Protein AF-A0A7S2IGI2-F1 (afdb_monomer_lite)

Radius of gyration: 16.01 Å; chains: 1; bounding box: 35×26×43 Å

Structure (mmCIF, N/CA/C/O backbone):
data_AF-A0A7S2IGI2-F1
#
_entry.id   AF-A0A7S2IGI2-F1
#
loop_
_atom_site.group_PDB
_atom_site.id
_atom_site.type_symbol
_atom_site.label_atom_id
_atom_site.label_alt_id
_atom_site.label_comp_id
_atom_site.label_asym_id
_atom_site.label_entity_id
_atom_site.label_seq_id
_atom_site.pdbx_PDB_ins_code
_atom_site.Cartn_x
_atom_site.Cartn_y
_atom_site.Cartn_z
_atom_site.occupancy
_atom_site.B_iso_or_equiv
_atom_site.auth_seq_id
_atom_site.auth_comp_id
_atom_site.auth_asym_id
_atom_site.auth_atom_id
_atom_site.pdbx_PDB_model_num
ATOM 1 N N . CYS A 1 1 ? -18.908 9.517 -22.467 1.00 37.19 1 CYS A N 1
ATOM 2 C CA . CYS A 1 1 ? -19.079 8.882 -21.148 1.00 37.19 1 CYS A CA 1
ATOM 3 C C . CYS A 1 1 ? -18.227 9.634 -20.142 1.00 37.19 1 CYS A C 1
ATOM 5 O O . CYS A 1 1 ? -17.018 9.686 -20.306 1.00 37.19 1 CYS A O 1
ATOM 7 N N . THR A 1 2 ? -18.853 10.308 -19.184 1.00 46.19 2 THR A N 1
ATOM 8 C CA . THR A 1 2 ? -18.169 11.017 -18.097 1.00 46.19 2 THR A CA 1
ATOM 9 C C . THR A 1 2 ? -17.830 10.018 -16.997 1.00 46.19 2 THR A C 1
ATOM 11 O O . THR A 1 2 ? -18.761 9.510 -16.374 1.00 46.19 2 THR A O 1
ATOM 14 N N . CYS A 1 3 ? -16.549 9.745 -16.732 1.00 46.88 3 CYS A N 1
ATOM 15 C CA . CYS A 1 3 ? -16.186 9.108 -15.468 1.00 46.88 3 CYS A CA 1
ATOM 16 C C . CYS A 1 3 ? -15.946 10.215 -14.443 1.00 46.88 3 CYS A C 1
ATOM 18 O O . CYS A 1 3 ? -14.990 10.982 -14.517 1.00 46.88 3 CYS A O 1
ATOM 20 N N . LYS A 1 4 ? -16.951 10.368 -13.588 1.00 45.16 4 LYS A N 1
ATOM 21 C CA . LYS A 1 4 ? -17.087 11.377 -12.551 1.00 45.16 4 LYS A CA 1
ATOM 22 C C . LYS A 1 4 ? -16.058 11.070 -11.467 1.00 45.16 4 LYS A C 1
ATOM 24 O O . LYS A 1 4 ? -16.166 10.051 -10.795 1.00 45.16 4 LYS A O 1
ATOM 29 N N . THR A 1 5 ? -15.077 11.948 -11.310 1.00 47.25 5 THR A N 1
ATOM 30 C CA . THR A 1 5 ? -14.149 11.954 -10.178 1.00 47.25 5 THR A CA 1
ATOM 31 C C . THR A 1 5 ? -14.948 12.212 -8.901 1.00 47.25 5 THR A C 1
ATOM 33 O O . THR A 1 5 ? -15.250 13.352 -8.562 1.00 47.25 5 THR A O 1
ATOM 36 N N . ALA A 1 6 ? -15.389 11.141 -8.252 1.00 52.03 6 ALA A N 1
ATOM 37 C CA . ALA A 1 6 ? -15.975 11.148 -6.920 1.00 52.03 6 ALA A CA 1
ATOM 38 C C . ALA A 1 6 ? -15.889 9.724 -6.355 1.00 52.03 6 ALA A C 1
ATOM 40 O O . ALA A 1 6 ? -16.901 9.055 -6.181 1.00 52.03 6 ALA A O 1
ATOM 41 N N . LEU A 1 7 ? -14.672 9.245 -6.096 1.00 46.59 7 LEU A N 1
ATOM 42 C CA . LEU A 1 7 ? -14.468 8.114 -5.192 1.00 46.59 7 LEU A CA 1
ATOM 43 C C . LEU A 1 7 ? -14.396 8.660 -3.762 1.00 46.59 7 LEU A C 1
ATOM 45 O O . LEU A 1 7 ? -13.375 8.592 -3.093 1.00 46.59 7 LEU A O 1
ATOM 49 N N . THR A 1 8 ? -15.513 9.199 -3.274 1.00 44.59 8 THR A N 1
ATOM 50 C CA . THR A 1 8 ? -15.882 8.880 -1.895 1.00 44.59 8 THR A CA 1
ATOM 51 C C . THR A 1 8 ? -16.332 7.430 -1.957 1.00 44.59 8 THR A C 1
ATOM 53 O O . THR A 1 8 ? -17.506 7.154 -2.203 1.00 44.59 8 THR A O 1
ATOM 56 N N . GLN A 1 9 ? -15.378 6.501 -1.874 1.00 48.88 9 GLN A N 1
ATOM 57 C CA . GLN A 1 9 ? -15.718 5.134 -1.524 1.00 48.88 9 GLN A CA 1
ATOM 58 C C . GLN A 1 9 ? -16.476 5.261 -0.208 1.00 48.88 9 GLN A C 1
ATOM 60 O O . GLN A 1 9 ? -15.927 5.796 0.755 1.00 48.88 9 GLN A O 1
ATOM 65 N N . ASP A 1 10 ? -17.756 4.895 -0.217 1.00 53.72 10 ASP A N 1
ATOM 66 C CA . ASP A 1 10 ? -18.594 4.830 0.978 1.00 53.72 10 ASP A CA 1
ATOM 67 C C . ASP A 1 10 ? -18.072 3.654 1.802 1.00 53.72 10 ASP A C 1
ATOM 69 O O . ASP A 1 10 ? -18.578 2.534 1.785 1.00 53.72 10 ASP A O 1
ATOM 73 N N . CYS A 1 11 ? -16.891 3.880 2.355 1.00 67.19 11 CYS A N 1
ATOM 74 C CA . CYS A 1 11 ? -16.165 2.937 3.139 1.00 67.19 11 CYS A CA 1
ATOM 75 C C . CYS A 1 11 ? -16.666 3.158 4.555 1.00 67.19 11 CYS A C 1
ATOM 77 O O . CYS A 1 11 ? -16.409 4.194 5.169 1.00 67.19 11 CYS A O 1
ATOM 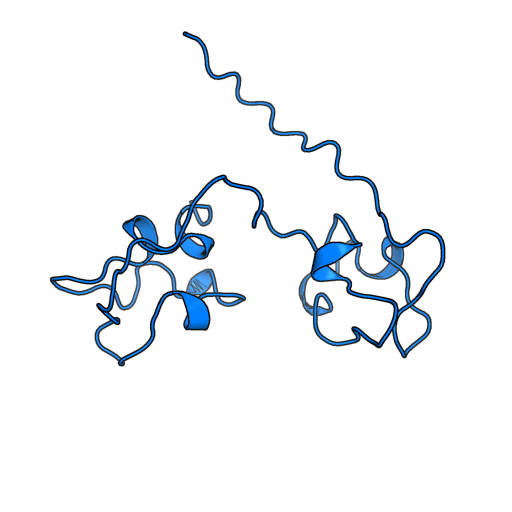79 N N . THR A 1 12 ? -17.392 2.169 5.050 1.00 71.19 12 THR A N 1
ATOM 80 C CA . THR A 1 12 ? -17.782 2.072 6.448 1.00 71.19 12 THR A CA 1
ATOM 81 C C . THR A 1 12 ? -16.923 1.018 7.129 1.00 71.19 12 THR A C 1
ATOM 83 O O . THR A 1 12 ? -16.587 -0.009 6.529 1.00 71.19 12 THR A O 1
ATOM 86 N N . ASP A 1 13 ? -16.508 1.322 8.357 1.00 77.56 13 ASP A N 1
ATOM 87 C CA . ASP A 1 13 ? -15.776 0.374 9.183 1.00 77.56 13 ASP A CA 1
ATOM 88 C C . ASP A 1 13 ? -16.670 -0.844 9.418 1.00 77.56 13 ASP A C 1
ATOM 90 O O . ASP A 1 13 ? -17.766 -0.734 9.971 1.00 77.56 13 ASP A O 1
ATOM 94 N N . ASP A 1 14 ? -16.199 -1.992 8.949 1.00 73.19 14 ASP A N 1
ATOM 95 C CA . ASP A 1 14 ? -16.946 -3.248 8.925 1.00 73.19 14 ASP A CA 1
ATOM 96 C C . ASP A 1 14 ? -16.470 -4.191 10.029 1.00 73.19 14 ASP A C 1
ATOM 98 O O . ASP A 1 14 ? -16.737 -5.388 9.997 1.00 73.19 14 ASP A O 1
ATOM 102 N N . ASN A 1 15 ? -15.734 -3.662 11.017 1.00 69.00 15 ASN A N 1
ATOM 103 C CA . ASN A 1 15 ? -15.336 -4.475 12.152 1.00 69.00 15 ASN A CA 1
ATOM 104 C C . ASN A 1 15 ? -16.594 -4.976 12.878 1.00 69.00 15 ASN A C 1
ATOM 106 O O . ASN A 1 15 ? -16.665 -6.146 13.193 1.00 69.00 15 ASN A O 1
ATOM 110 N N . HIS A 1 16 ? -17.654 -4.179 13.048 1.00 67.31 16 HIS A N 1
ATOM 111 C CA . HIS A 1 16 ? -18.864 -4.595 13.787 1.00 67.31 16 HIS A CA 1
ATOM 112 C C . HIS A 1 16 ? -18.603 -4.994 15.261 1.00 67.31 16 HIS A C 1
ATOM 114 O O . HIS A 1 16 ? -19.451 -5.641 15.878 1.00 67.31 16 HIS A O 1
ATOM 120 N N . GLY A 1 17 ? -17.475 -4.583 15.859 1.00 67.62 17 GLY A N 1
ATOM 121 C CA . GLY A 1 17 ? -17.169 -4.812 17.282 1.00 67.62 17 GLY A CA 1
ATOM 122 C C . GLY A 1 17 ? -15.849 -5.515 17.660 1.00 67.62 17 GLY A C 1
ATOM 123 O O . GLY A 1 17 ? -15.369 -5.208 18.748 1.00 67.62 17 GLY A O 1
ATOM 124 N N . PRO A 1 18 ? -15.236 -6.394 16.843 1.00 72.62 18 PRO A N 1
ATOM 125 C CA . PRO A 1 18 ? -13.878 -6.880 17.016 1.00 72.62 18 PRO A CA 1
ATOM 126 C C . PRO A 1 18 ? -12.898 -5.715 17.051 1.00 72.62 18 PRO A C 1
ATOM 128 O O . PRO A 1 18 ? -13.041 -4.699 16.349 1.00 72.62 18 PRO A O 1
ATOM 131 N N . THR A 1 19 ? -11.915 -5.89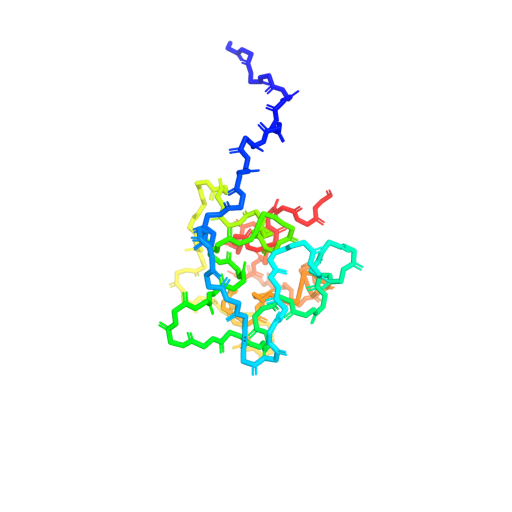9 17.907 1.00 81.06 19 THR A N 1
ATOM 132 C CA . THR A 1 19 ? -10.768 -5.031 18.115 1.00 81.06 19 THR A CA 1
ATOM 133 C C . THR A 1 19 ? -9.535 -5.860 17.860 1.00 81.06 19 THR A C 1
ATOM 135 O O . THR A 1 19 ? -9.588 -7.074 18.013 1.00 81.06 19 THR A O 1
ATOM 138 N N . ASP A 1 20 ? -8.432 -5.208 17.544 1.00 78.50 20 ASP A N 1
ATOM 139 C CA . ASP A 1 20 ? -7.164 -5.901 17.431 1.00 78.50 20 ASP A CA 1
ATOM 140 C C . ASP A 1 20 ? -6.712 -6.538 18.758 1.00 78.50 20 ASP A C 1
ATOM 142 O O . ASP A 1 20 ? -7.299 -6.334 19.829 1.00 78.50 20 ASP A O 1
ATOM 146 N N . SER A 1 21 ? -5.590 -7.253 18.701 1.00 79.31 21 SER A N 1
ATOM 147 C CA . SER A 1 21 ? -4.983 -7.928 19.854 1.00 79.31 21 SER A CA 1
ATOM 148 C C . SER A 1 21 ? -4.630 -7.012 21.041 1.00 79.31 21 SER A C 1
ATOM 150 O O . SER A 1 21 ? -4.355 -7.499 22.144 1.00 79.31 21 SER A O 1
ATOM 152 N N . THR A 1 22 ? -4.626 -5.691 20.843 1.00 80.88 22 THR A N 1
ATOM 153 C CA . THR A 1 22 ? -4.386 -4.669 21.871 1.00 80.88 22 THR A CA 1
ATOM 154 C C . THR A 1 22 ? -5.665 -3.998 22.380 1.00 80.88 22 THR A C 1
ATOM 156 O O . THR A 1 22 ? -5.617 -3.297 23.393 1.00 80.88 22 THR A O 1
ATOM 159 N N . GLY A 1 23 ? -6.810 -4.287 21.759 1.00 83.38 23 GLY A N 1
ATOM 160 C CA . GLY A 1 23 ? -8.105 -3.693 22.071 1.00 83.38 23 GLY A CA 1
ATOM 161 C C . GLY A 1 23 ? -8.422 -2.431 21.264 1.00 83.38 23 GLY A C 1
ATOM 162 O O . GLY A 1 23 ? -9.401 -1.759 21.589 1.00 83.38 23 GLY A O 1
ATOM 163 N N . ASP A 1 24 ? -7.634 -2.113 20.234 1.00 82.25 24 ASP A N 1
ATOM 164 C CA . ASP A 1 24 ? -7.828 -0.943 19.374 1.00 82.25 24 ASP A CA 1
ATOM 165 C C . ASP A 1 24 ? -8.776 -1.301 18.207 1.00 82.25 24 ASP A C 1
ATOM 167 O O . ASP A 1 24 ? -8.647 -2.339 17.551 1.00 82.25 24 ASP A O 1
ATOM 171 N N . GLY A 1 25 ? -9.769 -0.447 17.945 1.00 83.00 25 GLY A N 1
ATOM 172 C CA . GLY A 1 25 ? -10.735 -0.616 16.851 1.00 83.00 25 GLY A CA 1
ATOM 173 C C . GLY A 1 25 ? -10.426 0.295 15.665 1.00 83.00 25 GLY A C 1
ATOM 174 O O . GLY A 1 25 ? -9.505 1.100 15.708 1.00 83.00 25 GLY A O 1
ATOM 175 N N . CYS A 1 26 ? -11.235 0.255 14.601 1.00 80.94 26 CYS A N 1
ATOM 176 C CA . CYS A 1 26 ? -10.981 1.064 13.397 1.00 80.94 26 CYS A CA 1
ATOM 177 C C . CYS A 1 26 ? -10.831 2.576 13.647 1.00 80.94 26 CYS A C 1
ATOM 179 O O . CYS A 1 26 ? -10.077 3.244 12.936 1.00 80.94 26 CYS A O 1
ATOM 181 N N . SER A 1 27 ? -11.478 3.106 14.690 1.00 83.06 27 SER A N 1
ATOM 182 C CA . SER A 1 27 ? -11.324 4.492 15.143 1.00 83.06 27 SER A CA 1
ATOM 183 C C . SER A 1 27 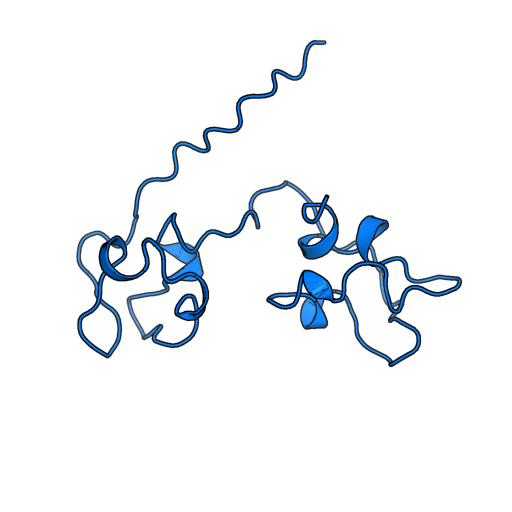? -9.901 4.848 15.570 1.00 83.06 27 SER A C 1
ATOM 185 O O . SER A 1 27 ? -9.465 5.974 15.346 1.00 83.06 27 SER A O 1
ATOM 187 N N . ASP A 1 28 ? -9.169 3.907 16.159 1.00 83.25 28 ASP A N 1
ATOM 188 C CA . ASP A 1 28 ? -7.827 4.125 16.715 1.00 83.25 28 ASP A CA 1
ATOM 189 C C . ASP A 1 28 ? -6.742 4.110 15.628 1.00 83.25 28 ASP A C 1
ATOM 191 O O . ASP A 1 28 ? -5.636 4.628 15.800 1.00 83.25 28 ASP A O 1
ATOM 195 N N . TYR A 1 29 ? -7.091 3.584 14.456 1.00 77.56 29 TYR A N 1
ATOM 196 C CA . TYR A 1 29 ? -6.246 3.573 13.270 1.00 77.56 29 TYR A CA 1
ATOM 197 C C . TYR A 1 29 ? -6.393 4.861 12.449 1.00 77.56 29 TYR A C 1
ATOM 199 O O . TYR A 1 29 ? -5.576 5.127 11.559 1.00 77.56 29 TYR A O 1
ATOM 207 N N . VAL A 1 30 ? -7.396 5.696 12.752 1.00 72.88 30 VAL A N 1
ATOM 208 C CA . VAL A 1 30 ? -7.603 6.988 12.089 1.00 72.88 30 VAL A CA 1
ATOM 209 C C . VAL A 1 30 ? -6.408 7.895 12.383 1.00 72.88 30 VAL A C 1
ATOM 211 O O . VAL A 1 30 ? -6.163 8.296 13.516 1.00 72.88 30 VAL A O 1
ATOM 214 N N . GLY A 1 31 ? -5.637 8.224 11.344 1.00 67.38 31 GLY A N 1
ATOM 215 C CA . GLY A 1 31 ? -4.404 9.014 11.474 1.00 67.38 31 GLY A CA 1
ATOM 216 C C . GLY A 1 31 ? -3.153 8.203 11.837 1.00 67.38 31 GLY A C 1
ATOM 217 O O . GLY A 1 31 ? -2.059 8.766 11.889 1.00 67.38 31 GLY A O 1
ATOM 218 N N . HIS A 1 32 ? -3.281 6.883 11.998 1.00 74.38 32 HIS A N 1
ATOM 219 C CA . HIS A 1 32 ? -2.176 5.951 12.217 1.00 74.38 32 HIS A CA 1
ATOM 220 C C . HIS A 1 32 ? -2.133 4.848 11.142 1.00 74.38 32 HIS A C 1
ATOM 222 O O . HIS A 1 32 ? -2.141 3.663 11.477 1.00 74.38 32 HIS A O 1
ATOM 228 N N . PRO A 1 33 ? -2.006 5.203 9.846 1.00 70.81 33 PRO A N 1
ATOM 229 C CA . PRO A 1 33 ? -1.990 4.222 8.758 1.00 70.81 33 PRO A CA 1
ATOM 230 C C . PRO A 1 33 ? -0.824 3.226 8.859 1.00 70.81 33 PRO A C 1
ATOM 232 O O . PRO A 1 33 ? -0.891 2.136 8.310 1.00 70.81 33 PRO A O 1
ATOM 235 N N . SER A 1 34 ? 0.237 3.558 9.603 1.00 71.38 34 SER A N 1
ATOM 236 C CA . SER A 1 34 ? 1.351 2.645 9.876 1.00 71.38 34 SER A CA 1
ATOM 237 C C . SER A 1 34 ? 0.997 1.491 10.820 1.00 71.38 34 SER A C 1
ATOM 239 O O . SER A 1 34 ? 1.797 0.573 10.961 1.00 71.38 34 SER A O 1
ATOM 241 N N . ARG A 1 35 ? -0.148 1.536 11.513 1.00 76.31 35 ARG A N 1
ATOM 242 C CA . ARG A 1 35 ? -0.624 0.439 12.373 1.00 76.31 35 ARG A CA 1
ATOM 243 C C . ARG A 1 35 ? -1.429 -0.601 11.598 1.00 76.31 35 ARG A C 1
ATOM 245 O O . ARG A 1 35 ? -1.510 -1.739 12.043 1.00 76.31 35 ARG A O 1
ATOM 252 N N . CYS A 1 36 ? -1.971 -0.222 10.443 1.00 79.50 36 CYS A N 1
ATOM 253 C CA . CYS A 1 36 ? -2.760 -1.091 9.582 1.00 79.50 36 CYS A CA 1
ATOM 254 C C . CYS A 1 36 ? -1.969 -2.354 9.191 1.00 79.50 36 CYS A C 1
ATOM 256 O O . CYS A 1 36 ? -0.849 -2.257 8.690 1.00 79.50 36 CYS A O 1
ATOM 258 N N . GLY A 1 37 ? -2.532 -3.531 9.458 1.00 76.50 37 GLY A N 1
ATOM 259 C CA . GLY A 1 37 ? -1.943 -4.848 9.205 1.00 76.50 37 GLY A CA 1
ATOM 260 C C . GLY A 1 37 ? -0.984 -5.379 10.275 1.00 76.50 37 GLY A C 1
ATOM 261 O O . GLY A 1 37 ? -0.548 -6.520 10.162 1.00 76.50 37 GLY A O 1
ATOM 262 N N . ASN A 1 38 ? -0.623 -4.587 11.293 1.00 77.38 38 ASN A N 1
ATOM 263 C CA . ASN A 1 38 ? 0.391 -4.990 12.281 1.00 77.38 38 ASN A CA 1
ATOM 264 C C . ASN A 1 38 ? -0.175 -5.670 13.530 1.00 77.38 38 ASN A C 1
ATOM 266 O O . ASN A 1 38 ? 0.538 -6.441 14.169 1.00 77.38 38 ASN A O 1
ATOM 270 N N . TYR A 1 39 ? -1.417 -5.363 13.897 1.00 81.12 39 TYR A N 1
ATOM 271 C CA . TYR A 1 39 ? -2.040 -5.866 15.127 1.00 81.12 39 TYR A CA 1
ATOM 272 C C . TYR A 1 39 ? -3.236 -6.785 14.858 1.00 81.12 39 TYR A C 1
ATOM 274 O O . TYR A 1 39 ? -3.886 -7.216 15.810 1.00 81.12 39 TYR A O 1
ATOM 282 N N . ASP A 1 40 ? -3.479 -7.100 13.581 1.00 81.25 40 ASP A N 1
ATOM 283 C CA . ASP A 1 40 ? -4.533 -7.998 13.114 1.00 81.25 40 ASP A CA 1
ATOM 284 C C . ASP A 1 40 ? -4.495 -9.349 13.855 1.00 81.25 40 ASP A C 1
ATOM 286 O O . ASP A 1 40 ? -3.422 -9.894 14.135 1.00 81.25 40 ASP A O 1
ATOM 290 N N . ASP A 1 41 ? -5.669 -9.901 14.146 1.00 81.88 41 ASP A N 1
ATOM 291 C CA . ASP A 1 41 ? -5.850 -11.180 14.832 1.00 81.88 41 ASP A CA 1
ATOM 292 C C . ASP A 1 41 ? -6.910 -12.064 14.138 1.00 81.88 41 ASP A C 1
ATOM 294 O O . ASP A 1 41 ? -7.174 -11.929 12.937 1.00 81.88 41 ASP A O 1
ATOM 298 N N . ASP A 1 42 ? -7.443 -13.051 14.864 1.00 83.12 42 ASP A N 1
ATOM 299 C CA . ASP A 1 42 ? -8.325 -14.081 14.311 1.00 83.12 42 ASP A CA 1
ATOM 300 C C . ASP A 1 42 ? -9.670 -13.523 13.810 1.00 83.12 42 ASP A C 1
ATOM 302 O O . ASP A 1 42 ? -10.256 -14.101 12.887 1.00 83.12 42 ASP A O 1
ATOM 306 N N . ASP A 1 43 ? -10.167 -12.425 14.389 1.00 81.50 43 ASP A N 1
ATOM 307 C CA . ASP A 1 43 ? -11.463 -11.826 14.052 1.00 81.50 43 ASP A CA 1
ATOM 308 C C . ASP A 1 43 ? -11.412 -10.319 13.759 1.00 81.50 43 ASP A C 1
ATOM 310 O O . ASP A 1 43 ? -12.430 -9.751 13.359 1.00 81.50 43 ASP A O 1
ATOM 314 N N . PHE A 1 44 ? -10.237 -9.691 13.837 1.00 82.12 44 PHE A N 1
ATOM 315 C CA . PHE A 1 44 ? -10.004 -8.317 13.418 1.00 82.12 44 PHE A CA 1
ATOM 316 C C . PHE A 1 44 ? -8.869 -8.214 12.397 1.00 82.12 44 PHE A C 1
ATOM 318 O O . PHE A 1 44 ? -7.701 -8.468 12.679 1.00 82.12 44 PHE A O 1
ATOM 325 N N . ARG A 1 45 ? -9.207 -7.752 11.189 1.00 83.12 45 ARG A N 1
ATOM 326 C CA . ARG A 1 45 ? -8.230 -7.427 10.142 1.00 83.12 45 ARG A CA 1
ATOM 327 C C . ARG A 1 45 ? -8.376 -5.980 9.734 1.00 83.12 45 ARG A C 1
ATOM 329 O O . ARG A 1 45 ? -9.270 -5.641 8.960 1.00 83.12 45 ARG A O 1
ATOM 336 N N . SER A 1 46 ? -7.495 -5.117 10.221 1.00 79.56 46 SER A N 1
ATOM 337 C CA . SER A 1 46 ? -7.591 -3.674 9.997 1.00 79.56 46 SER A CA 1
ATOM 338 C C . SER A 1 46 ? -7.618 -3.316 8.504 1.00 79.56 46 SER A C 1
ATOM 340 O O . SER A 1 46 ? -8.444 -2.507 8.093 1.00 79.56 46 SER A O 1
ATOM 342 N N . ASN A 1 47 ? -6.829 -3.988 7.661 1.00 76.06 47 ASN A N 1
ATOM 343 C CA . ASN A 1 47 ? -6.806 -3.757 6.206 1.00 76.06 47 ASN A CA 1
ATOM 344 C C . ASN A 1 47 ? -8.095 -4.176 5.470 1.00 76.06 47 ASN A C 1
ATOM 346 O O . ASN A 1 47 ? -8.373 -3.671 4.383 1.00 76.06 47 ASN A O 1
ATOM 350 N N . GLU A 1 48 ? -8.885 -5.086 6.044 1.00 75.56 48 GLU A N 1
ATOM 351 C CA . GLU A 1 48 ? -10.122 -5.608 5.443 1.00 75.56 48 GLU A CA 1
ATOM 352 C C . GLU A 1 48 ? -11.383 -5.026 6.091 1.00 75.56 48 GLU A C 1
ATOM 354 O O . GLU A 1 48 ? -12.433 -4.948 5.453 1.00 75.56 48 GLU A O 1
ATOM 359 N N . MET A 1 49 ? -11.288 -4.578 7.341 1.00 77.75 49 MET A N 1
ATOM 360 C CA . MET A 1 49 ? -12.416 -4.096 8.135 1.00 77.75 49 MET A CA 1
ATOM 361 C C . MET A 1 49 ? -12.413 -2.575 8.262 1.00 77.75 49 MET A C 1
ATOM 363 O O . MET A 1 49 ? -13.472 -1.963 8.143 1.00 77.75 49 MET A O 1
ATOM 367 N N . CYS A 1 50 ? -11.247 -1.941 8.406 1.00 80.81 50 CYS A N 1
ATOM 368 C CA . CYS A 1 50 ? -11.142 -0.521 8.730 1.00 80.81 50 CYS A CA 1
ATOM 369 C C . CYS A 1 50 ? -10.877 0.341 7.506 1.00 80.81 50 CYS A C 1
ATOM 371 O O . CYS A 1 50 ? -9.897 0.171 6.785 1.00 80.81 50 CYS A O 1
ATOM 373 N N . CYS A 1 51 ? -11.707 1.349 7.301 1.00 78.75 51 CYS A N 1
ATOM 374 C CA . CYS A 1 51 ? -11.647 2.199 6.120 1.00 78.75 51 CYS A CA 1
ATOM 375 C C . CYS A 1 51 ? -10.419 3.078 6.041 1.00 78.75 51 CYS A C 1
ATOM 377 O O . CYS A 1 51 ? -9.885 3.304 4.960 1.00 78.75 51 CYS A O 1
ATOM 379 N N . THR A 1 52 ? -9.913 3.499 7.194 1.00 75.38 52 THR A N 1
ATOM 380 C CA . THR A 1 52 ? -8.635 4.208 7.271 1.00 75.38 52 THR A CA 1
ATOM 381 C C . THR A 1 52 ? -7.438 3.338 6.865 1.00 75.38 52 THR A C 1
ATOM 383 O O . THR A 1 52 ? -6.379 3.877 6.556 1.00 75.38 52 THR A O 1
ATOM 386 N N . CYS A 1 53 ? -7.604 2.013 6.878 1.00 75.44 53 CYS A N 1
ATOM 387 C CA . CYS A 1 53 ? -6.583 1.022 6.543 1.00 75.44 53 CYS A CA 1
ATOM 388 C C . CYS A 1 53 ? -6.824 0.337 5.201 1.00 75.44 53 CYS A C 1
ATOM 390 O O . CYS A 1 53 ? -5.888 -0.208 4.622 1.00 75.44 53 CYS A O 1
ATOM 392 N N . LYS A 1 54 ? -8.049 0.415 4.671 1.00 71.94 54 LYS A N 1
ATOM 393 C CA . LYS A 1 54 ? -8.397 0.059 3.296 1.00 71.94 54 LYS A CA 1
ATOM 394 C C . LYS A 1 54 ? -7.728 1.048 2.342 1.00 71.94 54 LYS A C 1
ATOM 396 O O . LYS A 1 54 ? -8.346 1.954 1.789 1.00 71.94 54 LYS A O 1
ATOM 401 N N . THR A 1 55 ? -6.427 0.886 2.150 1.00 58.25 55 THR A N 1
ATOM 402 C CA . THR A 1 55 ? -5.639 1.632 1.176 1.00 58.25 55 THR A CA 1
ATOM 403 C C . THR A 1 55 ? -5.925 1.069 -0.211 1.00 58.25 55 THR A C 1
ATOM 405 O O . THR A 1 55 ? -5.221 0.207 -0.707 1.00 58.25 55 THR A O 1
ATOM 408 N N . ALA A 1 56 ? -7.014 1.529 -0.827 1.00 53.06 56 ALA A N 1
ATOM 409 C CA . ALA A 1 56 ? -7.254 1.494 -2.273 1.00 53.06 56 ALA A CA 1
ATOM 410 C C . ALA A 1 56 ? -6.974 0.175 -3.041 1.00 53.06 56 ALA A C 1
ATOM 412 O O . ALA A 1 56 ? -6.863 0.201 -4.261 1.00 53.06 56 ALA A O 1
ATOM 413 N N . LEU A 1 57 ? -6.988 -0.998 -2.398 1.00 49.69 57 LEU A N 1
ATOM 414 C CA . LEU A 1 57 ? -6.991 -2.304 -3.084 1.00 49.69 57 LEU A CA 1
ATOM 415 C C . LEU A 1 57 ? -8.337 -2.615 -3.769 1.00 49.69 57 LEU A C 1
ATOM 417 O O . LEU A 1 57 ? -8.584 -3.728 -4.213 1.00 49.69 57 LEU A O 1
ATOM 421 N N . THR A 1 58 ? -9.227 -1.628 -3.854 1.00 45.72 58 THR A N 1
ATOM 422 C CA . THR A 1 58 ? -10.496 -1.700 -4.592 1.00 45.72 58 THR A CA 1
ATOM 423 C C . THR A 1 58 ? -10.489 -0.777 -5.806 1.00 45.72 58 THR A C 1
ATOM 425 O O . THR A 1 58 ? -11.534 -0.322 -6.267 1.00 45.72 58 THR A O 1
ATOM 428 N N . GLN A 1 59 ? -9.312 -0.515 -6.375 1.00 48.81 59 GLN A N 1
ATOM 429 C CA . GLN A 1 59 ? -9.271 -0.343 -7.816 1.00 48.81 59 GLN A CA 1
ATOM 430 C C . GLN A 1 59 ? -9.385 -1.745 -8.408 1.00 48.81 59 GLN A C 1
ATOM 432 O O . GLN A 1 59 ? -8.650 -2.635 -7.997 1.00 48.81 59 GLN A O 1
ATOM 437 N N . ASP A 1 60 ? -10.342 -1.949 -9.313 1.00 54.12 60 ASP A N 1
ATOM 438 C CA . ASP A 1 60 ? -10.453 -3.149 -10.149 1.00 54.12 60 ASP A CA 1
ATOM 439 C C . ASP A 1 60 ? -9.209 -3.223 -11.043 1.00 54.12 60 ASP A C 1
ATOM 441 O O . ASP A 1 60 ? -9.189 -2.823 -12.206 1.00 54.12 60 ASP A O 1
ATOM 445 N N . CYS A 1 61 ? -8.101 -3.572 -10.416 1.00 65.12 61 CYS A N 1
ATOM 446 C CA . CYS A 1 61 ? -6.821 -3.766 -11.020 1.00 65.12 61 CYS A CA 1
ATOM 447 C C . CYS A 1 61 ? -6.328 -5.109 -10.507 1.00 65.12 61 CYS A C 1
ATOM 449 O O . CYS A 1 61 ? -6.509 -5.490 -9.350 1.00 65.12 61 CYS A O 1
ATOM 451 N N . THR A 1 62 ? -5.679 -5.820 -11.403 1.00 70.75 62 THR A N 1
ATOM 452 C CA . THR A 1 62 ? -4.911 -7.010 -11.096 1.00 70.75 62 THR A CA 1
ATOM 453 C C . THR A 1 62 ? -3.463 -6.716 -11.438 1.00 70.75 62 THR A C 1
ATOM 455 O O . THR A 1 62 ? -3.188 -5.942 -12.365 1.00 70.75 62 THR A O 1
ATOM 458 N N . ASP A 1 63 ? -2.547 -7.317 -10.686 1.00 77.38 63 ASP A N 1
ATOM 459 C CA . ASP A 1 63 ? -1.139 -7.293 -11.049 1.00 77.38 63 ASP A CA 1
ATOM 460 C C . ASP A 1 63 ? -0.981 -7.972 -12.411 1.00 77.38 63 ASP A C 1
ATOM 462 O O . ASP A 1 63 ? -1.369 -9.125 -12.601 1.00 77.38 63 ASP A O 1
ATOM 466 N N . ASP A 1 64 ? -0.463 -7.214 -13.371 1.00 75.56 64 ASP A N 1
ATOM 467 C CA . ASP A 1 64 ? -0.312 -7.634 -14.768 1.00 75.56 64 ASP A CA 1
ATOM 468 C C . ASP A 1 64 ? 1.157 -7.910 -15.105 1.00 75.56 64 ASP A C 1
ATOM 470 O O . ASP A 1 64 ? 1.548 -7.974 -16.267 1.00 75.56 64 ASP A O 1
ATOM 474 N N . ASN A 1 65 ? 2.005 -8.057 -14.079 1.00 72.25 65 ASN A N 1
ATOM 475 C CA . ASN A 1 65 ? 3.422 -8.322 -14.285 1.00 72.25 65 ASN A CA 1
ATOM 476 C C . ASN A 1 65 ? 3.665 -9.710 -14.883 1.00 72.25 65 ASN A C 1
ATOM 478 O O . ASN A 1 65 ? 4.728 -9.908 -15.432 1.00 72.25 65 ASN A O 1
ATOM 482 N N . HIS A 1 66 ? 2.719 -10.659 -14.818 1.00 72.25 66 HIS A N 1
ATOM 483 C CA . HIS A 1 66 ? 2.773 -11.972 -15.490 1.00 72.25 66 HIS A CA 1
ATOM 484 C C . HIS A 1 66 ? 4.069 -12.803 -15.298 1.00 72.25 66 HIS A C 1
ATOM 486 O O . HIS A 1 66 ? 4.298 -13.757 -16.045 1.00 72.25 66 HIS A O 1
ATOM 492 N N . GLY A 1 67 ? 4.907 -12.495 -14.303 1.00 69.50 67 GLY A N 1
ATOM 493 C CA . GLY A 1 67 ? 6.176 -13.190 -14.050 1.00 69.50 67 GLY A CA 1
ATOM 494 C C . GLY A 1 67 ? 7.402 -12.276 -13.938 1.00 69.50 67 GLY A C 1
ATOM 495 O O . GLY A 1 67 ? 8.208 -12.536 -13.048 1.00 69.50 67 GLY A O 1
ATOM 496 N N . PRO A 1 68 ? 7.554 -11.234 -14.778 1.00 76.12 68 PRO A N 1
ATOM 497 C CA . PRO A 1 68 ? 8.522 -10.163 -14.587 1.00 76.12 68 PRO A CA 1
ATOM 498 C C . PRO A 1 68 ? 8.592 -9.627 -13.154 1.00 76.12 68 PRO A C 1
ATOM 500 O O . PRO A 1 68 ? 7.574 -9.390 -12.491 1.00 76.12 68 PRO A O 1
ATOM 503 N N . THR A 1 69 ? 9.825 -9.443 -12.705 1.00 83.38 69 THR A N 1
ATOM 504 C CA . THR A 1 69 ? 10.218 -8.822 -11.440 1.00 83.38 69 THR A CA 1
ATOM 505 C C . THR A 1 69 ? 11.112 -7.644 -11.763 1.00 83.38 69 THR A C 1
ATOM 507 O O . THR A 1 69 ? 11.727 -7.635 -12.824 1.00 83.38 69 THR A O 1
ATOM 510 N N . ASP A 1 70 ? 11.232 -6.700 -10.844 1.00 80.94 70 ASP A N 1
ATOM 511 C CA . ASP A 1 70 ? 12.147 -5.583 -11.018 1.00 80.94 70 ASP A CA 1
ATOM 512 C C . ASP A 1 70 ? 13.628 -6.006 -11.049 1.00 80.94 70 ASP A C 1
ATOM 514 O O . ASP A 1 70 ? 13.997 -7.165 -10.820 1.00 80.94 70 ASP A O 1
ATOM 518 N N . SER A 1 71 ? 14.500 -5.018 -11.253 1.00 81.19 71 SER A N 1
ATOM 519 C CA . SER A 1 71 ? 15.958 -5.194 -11.301 1.00 81.19 71 SER A CA 1
ATOM 520 C C . SER A 1 71 ? 16.589 -5.796 -10.033 1.00 81.19 71 SER A C 1
ATOM 522 O O . SER A 1 71 ? 17.751 -6.217 -10.061 1.00 81.19 71 SER A O 1
ATOM 524 N N . THR A 1 72 ? 15.852 -5.844 -8.921 1.00 83.12 72 THR A N 1
ATOM 525 C CA . THR A 1 72 ? 16.253 -6.463 -7.650 1.00 83.12 72 THR A CA 1
ATOM 526 C C . THR A 1 72 ? 15.623 -7.837 -7.409 1.00 83.12 72 THR A C 1
ATOM 528 O O . THR A 1 72 ? 16.062 -8.548 -6.504 1.00 83.12 72 THR A O 1
ATOM 531 N N . GLY A 1 73 ? 14.697 -8.261 -8.272 1.00 84.69 73 GLY A N 1
ATOM 532 C CA . GLY A 1 73 ? 13.958 -9.516 -8.164 1.00 84.69 73 GLY A CA 1
ATOM 533 C C . GLY A 1 73 ? 12.637 -9.396 -7.401 1.00 84.69 73 GLY A C 1
ATOM 534 O O . GLY A 1 73 ? 12.033 -10.428 -7.110 1.00 84.69 73 GLY A O 1
ATOM 535 N N . ASP A 1 74 ? 12.185 -8.177 -7.100 1.00 82.38 74 ASP A N 1
ATOM 536 C CA . ASP A 1 74 ? 10.952 -7.912 -6.359 1.00 82.38 74 ASP A CA 1
ATOM 537 C C . ASP A 1 74 ? 9.762 -7.814 -7.340 1.00 82.38 74 ASP A C 1
ATOM 539 O O . ASP A 1 74 ? 9.822 -7.147 -8.378 1.00 82.38 74 ASP A O 1
ATOM 543 N N . GLY A 1 75 ? 8.665 -8.513 -7.038 1.00 82.31 75 GLY A N 1
ATOM 544 C CA . GLY A 1 75 ? 7.433 -8.509 -7.835 1.00 82.31 75 GLY A CA 1
ATOM 545 C C . GLY A 1 75 ? 6.361 -7.605 -7.229 1.00 82.31 75 GLY A C 1
ATOM 546 O O . GLY A 1 75 ? 6.558 -7.013 -6.176 1.00 82.31 75 GLY A O 1
ATOM 547 N N . CYS A 1 76 ? 5.171 -7.521 -7.834 1.00 80.69 76 CYS A N 1
ATOM 548 C CA . CYS A 1 76 ? 4.111 -6.632 -7.330 1.00 80.69 76 CYS A CA 1
ATOM 549 C C . CYS A 1 76 ? 3.704 -6.884 -5.865 1.00 80.69 76 CYS A C 1
ATOM 551 O O . CYS A 1 76 ? 3.341 -5.940 -5.164 1.00 80.69 76 CYS A O 1
ATOM 553 N N . SER A 1 77 ? 3.849 -8.120 -5.376 1.00 79.56 77 SER A N 1
ATOM 554 C CA . SER A 1 77 ? 3.658 -8.485 -3.967 1.00 79.56 77 SER A CA 1
ATOM 555 C C . SER A 1 77 ? 4.571 -7.726 -3.003 1.00 79.56 77 SER A C 1
ATOM 557 O O . SER A 1 77 ? 4.151 -7.406 -1.896 1.00 79.56 77 SER A O 1
ATOM 559 N N . ASP A 1 78 ? 5.796 -7.412 -3.415 1.00 81.88 78 ASP A N 1
ATOM 560 C CA . ASP A 1 78 ? 6.812 -6.765 -2.575 1.00 81.88 78 ASP A CA 1
ATOM 561 C C . ASP A 1 78 ? 6.602 -5.246 -2.473 1.00 81.88 78 ASP A C 1
ATOM 563 O O . ASP A 1 78 ? 7.119 -4.573 -1.577 1.00 81.88 78 ASP A O 1
ATOM 567 N N . TYR A 1 79 ? 5.784 -4.699 -3.372 1.00 77.44 79 TYR A N 1
ATOM 568 C CA . TYR A 1 79 ? 5.392 -3.293 -3.386 1.00 77.44 79 TYR A CA 1
ATOM 569 C C . TYR A 1 79 ? 4.156 -3.039 -2.518 1.00 77.44 79 TYR A C 1
ATOM 571 O O . TYR A 1 79 ? 3.883 -1.885 -2.167 1.00 77.44 79 TYR A O 1
ATOM 579 N N . VAL A 1 80 ? 3.442 -4.096 -2.112 1.00 71.88 80 VAL A N 1
ATOM 580 C CA . VAL A 1 80 ? 2.327 -4.025 -1.160 1.00 71.88 80 VAL A CA 1
ATOM 581 C C . VAL A 1 80 ? 2.844 -3.465 0.171 1.00 71.88 80 VAL A C 1
ATOM 583 O O . VAL A 1 80 ? 3.692 -4.057 0.829 1.00 71.88 80 VAL A O 1
ATOM 586 N N . GLY A 1 81 ? 2.364 -2.280 0.561 1.00 67.50 81 GLY A N 1
ATOM 587 C CA . GLY A 1 81 ? 2.827 -1.573 1.767 1.00 67.50 81 GLY A CA 1
ATOM 588 C C . GLY A 1 81 ? 4.082 -0.705 1.578 1.00 67.50 81 GLY A C 1
ATOM 589 O O . GLY A 1 81 ? 4.465 0.026 2.493 1.00 67.50 81 GLY A O 1
ATOM 590 N N . HIS A 1 82 ? 4.678 -0.694 0.381 1.00 73.88 82 HIS A N 1
ATOM 591 C CA . HIS A 1 82 ? 5.829 0.140 0.029 1.00 73.88 82 HIS A CA 1
ATOM 592 C C . HIS A 1 82 ? 5.577 1.017 -1.215 1.00 73.88 82 HIS A C 1
ATOM 594 O O . HIS A 1 82 ? 6.385 1.009 -2.146 1.00 73.88 82 HIS A O 1
ATOM 6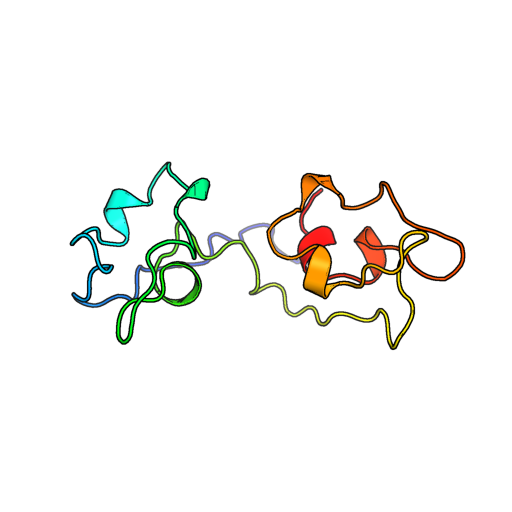00 N N . PRO A 1 83 ? 4.519 1.858 -1.232 1.00 73.12 83 PRO A N 1
ATOM 601 C CA . PRO A 1 83 ? 4.187 2.694 -2.391 1.00 73.12 83 PRO A CA 1
ATOM 602 C C . PRO A 1 83 ? 5.288 3.705 -2.754 1.00 73.12 83 PRO A C 1
ATOM 604 O O . PRO A 1 83 ? 5.348 4.186 -3.877 1.00 73.12 83 PRO A O 1
ATOM 607 N N . SER A 1 84 ? 6.206 4.007 -1.831 1.00 77.19 84 SER A N 1
ATOM 608 C CA . SER A 1 84 ? 7.378 4.847 -2.100 1.00 77.19 84 SER A CA 1
ATOM 609 C C . SER A 1 84 ? 8.422 4.193 -3.011 1.00 77.19 84 SER A C 1
ATOM 611 O O . SER A 1 84 ? 9.302 4.896 -3.501 1.00 77.19 84 SER A O 1
ATOM 613 N N . ARG A 1 85 ? 8.361 2.873 -3.232 1.00 81.88 85 ARG A N 1
ATOM 614 C CA . ARG A 1 85 ? 9.260 2.145 -4.146 1.00 81.88 85 ARG A CA 1
ATOM 615 C C . ARG A 1 85 ? 8.771 2.156 -5.591 1.00 81.88 85 ARG A C 1
ATOM 617 O O . ARG A 1 85 ? 9.579 1.960 -6.494 1.00 81.88 85 ARG A O 1
ATOM 624 N N . CYS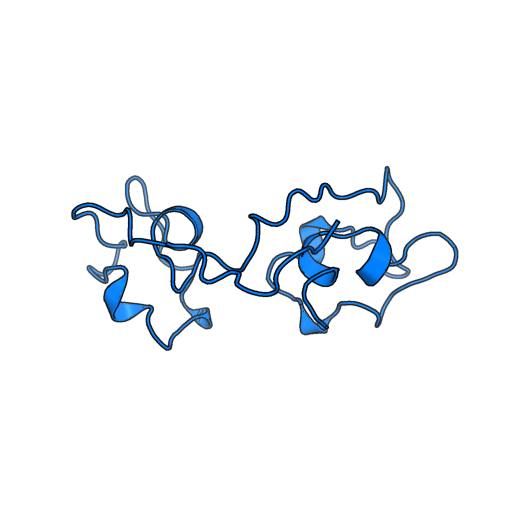 A 1 86 ? 7.490 2.436 -5.802 1.00 84.88 86 CYS A N 1
ATOM 625 C CA . CYS A 1 86 ? 6.865 2.491 -7.115 1.00 84.88 86 CYS A CA 1
ATOM 626 C C . CYS A 1 86 ? 7.610 3.453 -8.058 1.00 84.88 86 CYS A C 1
ATOM 628 O O . CYS A 1 86 ? 7.841 4.616 -7.728 1.00 84.88 86 CYS A O 1
ATOM 630 N N . GLY A 1 87 ? 8.017 2.952 -9.222 1.00 83.75 87 GLY A N 1
ATOM 631 C CA . GLY A 1 87 ? 8.748 3.680 -10.260 1.00 83.75 87 GLY A CA 1
ATOM 632 C C . GLY A 1 87 ? 10.263 3.778 -10.079 1.00 83.75 87 GLY A C 1
ATOM 633 O O . GLY A 1 87 ? 10.927 4.318 -10.960 1.00 83.75 87 GLY A O 1
ATOM 634 N N . ASN A 1 88 ? 10.828 3.306 -8.961 1.00 85.88 88 ASN A N 1
ATOM 635 C CA . ASN A 1 88 ? 12.262 3.473 -8.684 1.00 85.88 88 ASN A CA 1
ATOM 636 C C . ASN A 1 88 ? 13.132 2.313 -9.172 1.00 85.88 88 ASN A C 1
ATOM 638 O O . ASN A 1 88 ? 14.309 2.527 -9.452 1.00 85.88 88 ASN A O 1
ATOM 642 N N . TYR A 1 89 ? 12.572 1.107 -9.243 1.00 85.94 89 TYR A N 1
ATOM 643 C CA . TYR A 1 89 ? 13.312 -0.111 -9.591 1.00 85.94 89 TYR A CA 1
ATOM 644 C C . TYR A 1 89 ? 12.870 -0.720 -10.927 1.00 85.94 89 TYR A C 1
ATOM 646 O O . TYR A 1 89 ? 13.379 -1.773 -11.305 1.00 85.94 89 TYR A O 1
ATOM 654 N N . ASP A 1 90 ? 11.968 -0.027 -11.631 1.00 87.25 90 ASP A N 1
ATOM 655 C CA . ASP A 1 90 ? 11.466 -0.387 -12.956 1.00 87.25 90 ASP A CA 1
ATOM 656 C C . ASP A 1 90 ? 12.615 -0.657 -13.945 1.00 87.25 90 ASP A C 1
ATOM 658 O O . ASP A 1 90 ? 13.632 0.045 -13.952 1.00 87.25 90 ASP A O 1
ATOM 662 N N . ASP A 1 91 ? 12.423 -1.644 -14.815 1.00 86.06 91 ASP A N 1
ATOM 663 C CA . ASP A 1 91 ? 13.373 -2.048 -15.848 1.00 86.06 91 ASP A CA 1
ATOM 664 C C . ASP A 1 91 ? 12.692 -2.250 -17.220 1.00 86.06 91 ASP A C 1
ATOM 666 O O . ASP A 1 91 ? 11.667 -1.627 -17.528 1.00 86.06 91 ASP A O 1
ATOM 670 N N . ASP A 1 92 ? 13.328 -3.027 -18.102 1.00 86.75 92 ASP A N 1
ATOM 671 C CA . ASP A 1 92 ? 12.924 -3.175 -19.501 1.00 86.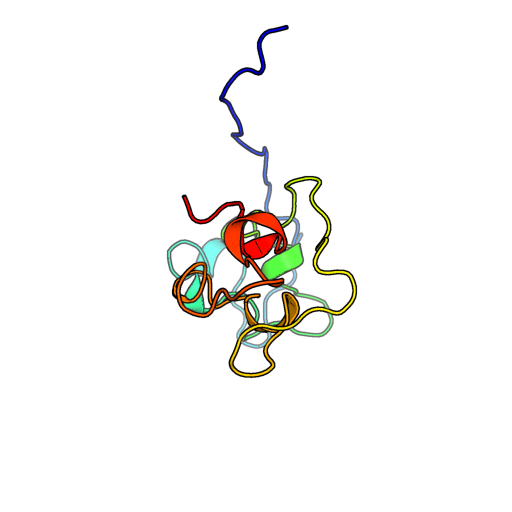75 92 ASP A CA 1
ATOM 672 C C . ASP A 1 92 ? 11.568 -3.887 -19.666 1.00 86.75 92 ASP A C 1
ATOM 674 O O . ASP A 1 92 ? 10.840 -3.582 -20.619 1.00 86.75 92 ASP A O 1
ATOM 678 N N . ASP A 1 93 ? 11.215 -4.813 -18.769 1.00 84.19 93 ASP A N 1
ATOM 679 C CA . ASP A 1 93 ? 9.986 -5.614 -18.835 1.00 84.19 93 ASP A CA 1
ATOM 680 C C . ASP A 1 93 ? 9.158 -5.610 -17.543 1.00 84.19 93 ASP A C 1
ATOM 682 O O . ASP A 1 93 ? 8.061 -6.170 -17.533 1.00 84.19 93 ASP A O 1
ATOM 686 N N . PHE A 1 94 ? 9.603 -4.896 -16.508 1.00 86.12 94 PHE A N 1
ATOM 687 C CA . PHE A 1 94 ? 8.841 -4.640 -15.296 1.00 86.12 94 PHE A CA 1
ATOM 688 C C . PHE A 1 94 ? 8.698 -3.140 -15.025 1.00 86.12 94 PHE A C 1
ATOM 690 O O . PHE A 1 94 ? 9.654 -2.427 -14.726 1.00 86.12 94 PHE A O 1
ATOM 697 N N . ARG A 1 95 ? 7.457 -2.645 -15.071 1.00 87.19 95 ARG A N 1
ATOM 698 C CA . ARG A 1 95 ? 7.116 -1.272 -14.673 1.00 87.19 95 ARG A CA 1
ATOM 699 C C . ARG A 1 95 ? 6.090 -1.293 -13.567 1.00 87.19 95 ARG A C 1
ATOM 701 O O . ARG A 1 95 ? 4.902 -1.478 -13.831 1.00 87.19 95 ARG A O 1
ATOM 708 N N . SER A 1 96 ? 6.519 -1.061 -12.335 1.00 84.38 96 SER A N 1
ATOM 709 C CA . SER A 1 96 ? 5.654 -1.147 -11.159 1.00 84.38 96 SER A CA 1
ATOM 710 C C . SER A 1 96 ? 4.427 -0.231 -11.276 1.00 84.38 96 SER A C 1
ATOM 712 O O . SER A 1 96 ? 3.313 -0.683 -11.040 1.00 84.38 96 SER A O 1
ATOM 714 N N . ASN A 1 97 ? 4.575 0.998 -11.779 1.00 82.31 97 ASN A N 1
ATOM 715 C CA . ASN A 1 97 ? 3.460 1.944 -11.969 1.00 82.31 97 ASN A CA 1
ATOM 716 C C . ASN A 1 97 ? 2.423 1.528 -13.031 1.00 82.31 97 ASN A C 1
ATOM 718 O O . ASN A 1 97 ? 1.298 2.024 -13.019 1.00 82.31 97 ASN A O 1
ATOM 722 N N . GLU A 1 98 ? 2.785 0.642 -13.961 1.00 81.25 98 GLU A N 1
ATOM 723 C CA . GLU A 1 98 ? 1.915 0.196 -15.061 1.00 81.25 98 GLU A CA 1
ATOM 724 C C . GLU A 1 98 ? 1.436 -1.249 -14.881 1.00 81.25 98 GLU A C 1
ATOM 726 O O . GLU A 1 98 ? 0.369 -1.618 -15.374 1.00 81.25 98 GLU A O 1
ATOM 731 N N . MET A 1 99 ? 2.190 -2.066 -14.149 1.00 80.25 99 MET A N 1
ATOM 732 C CA . MET A 1 99 ? 1.928 -3.491 -13.965 1.00 80.25 99 MET A CA 1
ATOM 733 C C . MET A 1 99 ? 1.375 -3.786 -12.576 1.00 80.25 99 MET A C 1
ATOM 735 O O . MET A 1 99 ? 0.443 -4.580 -12.471 1.00 80.25 99 MET A O 1
ATOM 739 N N . CYS A 1 100 ? 1.847 -3.090 -11.538 1.00 82.62 100 CYS A N 1
ATOM 740 C CA . CYS A 1 100 ? 1.489 -3.374 -10.154 1.00 82.62 100 CYS A CA 1
ATOM 741 C C . CYS A 1 100 ? 0.367 -2.481 -9.644 1.00 82.62 100 CYS A C 1
ATOM 743 O O . CYS A 1 100 ? 0.430 -1.249 -9.666 1.00 82.62 100 CYS A O 1
ATOM 745 N N . CYS A 1 101 ? -0.660 -3.128 -9.120 1.00 80.38 101 CYS A N 1
ATOM 746 C CA . CYS A 1 101 ? -1.843 -2.488 -8.580 1.00 80.38 101 CYS A CA 1
ATOM 747 C C . CYS A 1 101 ? -1.558 -1.456 -7.510 1.00 80.38 101 CYS A C 1
ATOM 749 O O . CYS A 1 101 ? -2.060 -0.336 -7.576 1.00 80.38 101 CYS A O 1
ATOM 751 N N . THR A 1 102 ? -0.694 -1.817 -6.567 1.00 76.25 102 THR A N 1
ATOM 752 C CA . THR A 1 102 ? -0.312 -0.940 -5.461 1.00 76.25 102 THR A CA 1
ATOM 753 C C . THR A 1 102 ? 0.329 0.364 -5.938 1.00 76.25 102 THR A C 1
ATOM 755 O O . THR A 1 102 ? 0.222 1.389 -5.269 1.00 76.25 102 THR A O 1
ATOM 758 N N . CYS A 1 103 ? 0.958 0.349 -7.111 1.00 78.19 103 CYS A N 1
ATOM 759 C CA . CYS A 1 103 ? 1.664 1.497 -7.664 1.00 78.19 103 CYS A CA 1
ATOM 760 C C . CYS A 1 103 ? 0.814 2.333 -8.626 1.00 78.19 103 CYS A C 1
ATOM 762 O O . CYS A 1 103 ? 1.046 3.532 -8.757 1.00 78.19 103 CYS A O 1
ATOM 764 N N . LYS A 1 104 ? -0.228 1.755 -9.235 1.00 75.31 104 LYS A N 1
ATOM 765 C CA . LYS A 1 104 ? -1.161 2.472 -10.128 1.00 75.31 104 LYS A CA 1
ATOM 766 C C . LYS A 1 104 ? -1.934 3.598 -9.431 1.00 75.31 104 LYS A C 1
ATOM 768 O O . LYS A 1 104 ? -2.399 4.522 -10.094 1.00 75.31 104 LYS A O 1
ATOM 773 N N . THR A 1 105 ? -2.062 3.540 -8.107 1.00 63.84 105 THR A N 1
ATOM 774 C CA . THR A 1 105 ? -2.712 4.565 -7.274 1.00 63.84 105 THR A CA 1
ATOM 775 C C . THR A 1 105 ? -1.741 5.561 -6.636 1.00 63.84 105 THR A C 1
ATOM 777 O O . THR A 1 105 ? -2.193 6.486 -5.968 1.00 63.84 105 THR A O 1
ATOM 780 N N . ALA A 1 106 ? -0.425 5.390 -6.799 1.00 53.22 106 ALA A N 1
ATOM 781 C CA . ALA A 1 106 ? 0.605 6.183 -6.115 1.00 53.22 106 ALA A CA 1
ATOM 782 C C . ALA A 1 106 ? 0.932 7.530 -6.806 1.00 53.22 106 ALA A C 1
ATOM 784 O O . ALA A 1 106 ? 2.050 8.029 -6.678 1.00 53.22 106 ALA A O 1
ATOM 785 N N . LEU A 1 107 ? -0.026 8.105 -7.547 1.00 45.50 107 LEU A N 1
ATOM 786 C CA . LEU A 1 107 ? 0.158 9.264 -8.434 1.00 45.50 107 LEU A CA 1
ATOM 787 C C . LEU A 1 107 ? -0.328 10.583 -7.816 1.00 45.50 107 LEU A C 1
ATOM 789 O O . LEU A 1 107 ? -1.456 10.605 -7.272 1.00 45.50 107 LEU A O 1
#

Sequence (107 aa):
CTCKTALTQDCTDDNHGPTDSTGDGCSDYVGHPSRCGNYDDDDFRSNEMCCTCKTALTQDCTDDNHGPTDSTGDGCSDYVGHPSRCGNYDDDDFRSNEMCCTCKTAL

Secondary structure (DSSP, 8-state):
---------------SS---TTS--GGGGTT-GGGTTTS--SS--HHHH-TTT--STTSS-----SS---TTS--HHHHTT-GGGTTTS--SS--HHHH-HHHHT--

Foldseek 3Di:
DDPDPDPPVVQDQQLVLDDFPVRHGLVNCQVVLVCQQPRADDRDHCCVRHPSNVPPPPPPDDQQLVCDDFPVRHGLVNCVVPLVCQQVRDDDSDHCCVRHPSNVPSD

pLDDT: mean 73.2, std 12.29, range [37.19, 87.25]

Organism: NCBI:txid1333877